Protein AF-A0A5K1A1U6-F1 (afdb_monomer_lite)

Foldseek 3Di:
DQVPDPDRDAFEDDDQPPDDP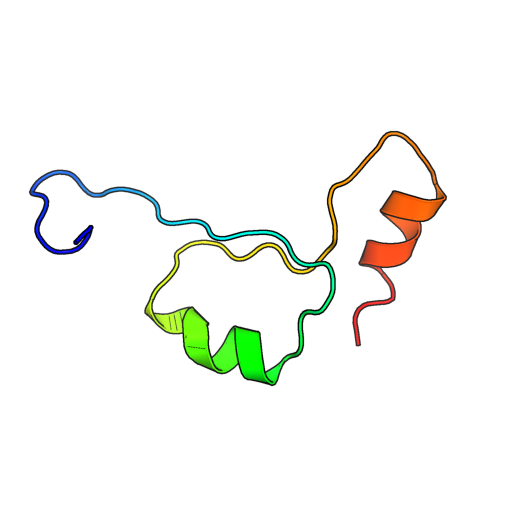VNCVVCVVPHPYYHNAGDDDPDPVRVVVVVVRD

Radius of gyration: 13.8 Å; chains: 1; bounding box: 34×23×30 Å

Organism: NCBI:txid210225

Structure (mmCIF, N/CA/C/O backbone):
data_AF-A0A5K1A1U6-F1
#
_entry.id   AF-A0A5K1A1U6-F1
#
loop_
_atom_site.group_PDB
_atom_site.id
_atom_site.type_symbol
_atom_site.label_atom_id
_atom_site.label_alt_id
_atom_site.label_comp_id
_atom_site.label_asym_id
_atom_site.label_entity_id
_atom_site.label_seq_id
_atom_site.pdbx_PDB_ins_code
_atom_site.Cartn_x
_atom_site.Cartn_y
_atom_site.Cartn_z
_atom_site.occupancy
_atom_site.B_iso_or_equiv
_atom_site.auth_seq_id
_atom_site.auth_comp_id
_atom_site.auth_asym_id
_atom_site.auth_atom_id
_atom_site.pdbx_PDB_model_num
ATOM 1 N N . ILE A 1 1 ? -9.231 -3.062 18.700 1.00 62.38 1 ILE A N 1
ATOM 2 C CA . ILE A 1 1 ? -8.578 -2.038 19.556 1.00 62.38 1 ILE A CA 1
ATOM 3 C C . ILE A 1 1 ? -8.978 -0.623 19.129 1.00 62.38 1 ILE A C 1
ATOM 5 O O . ILE A 1 1 ? -9.603 0.051 19.933 1.00 62.38 1 ILE A O 1
ATOM 9 N N . LEU A 1 2 ? -8.725 -0.187 17.885 1.00 77.88 2 LEU A N 1
ATOM 10 C CA . LEU A 1 2 ? -9.135 1.158 17.428 1.00 77.88 2 LEU A CA 1
ATOM 11 C C . LEU A 1 2 ? -10.649 1.299 17.177 1.00 77.88 2 LEU A C 1
ATOM 13 O O . LEU A 1 2 ? -11.227 2.316 17.530 1.0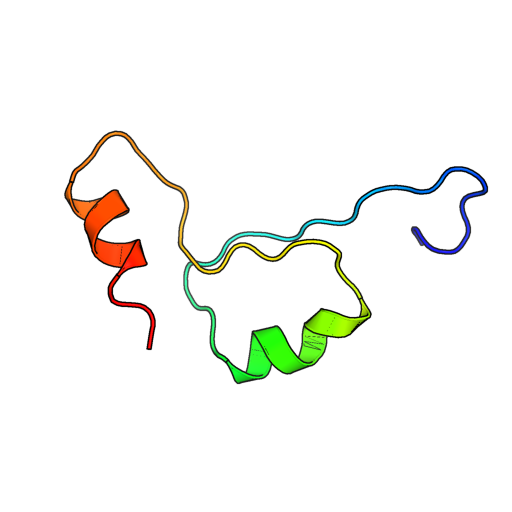0 77.88 2 LEU A O 1
ATOM 17 N N . LYS A 1 3 ? -11.319 0.242 16.691 1.00 74.06 3 LYS A N 1
ATOM 18 C CA . LYS A 1 3 ? -12.781 0.217 16.454 1.00 74.06 3 LYS A CA 1
ATOM 19 C C . LYS A 1 3 ? -13.657 0.424 17.706 1.00 74.06 3 LYS A C 1
ATOM 21 O O . LYS A 1 3 ? -14.852 0.621 17.570 1.00 74.06 3 LYS A O 1
ATOM 26 N N . ALA A 1 4 ? -13.083 0.344 18.909 1.00 77.25 4 ALA A N 1
ATOM 27 C CA . ALA A 1 4 ? -13.805 0.485 20.178 1.00 77.25 4 ALA A CA 1
ATOM 28 C C . ALA A 1 4 ? -13.659 1.888 20.801 1.00 77.25 4 ALA A C 1
ATOM 30 O O . ALA A 1 4 ? -13.979 2.076 21.972 1.00 77.25 4 ALA A O 1
ATOM 31 N N . LYS A 1 5 ? -13.100 2.855 20.062 1.00 82.25 5 LYS A N 1
ATOM 32 C CA . LYS A 1 5 ? -12.920 4.237 20.517 1.00 82.25 5 LYS A CA 1
ATOM 33 C C . LYS A 1 5 ? -14.055 5.108 19.983 1.00 82.25 5 LYS A C 1
ATOM 35 O O . LYS A 1 5 ? -14.412 4.998 18.817 1.00 82.25 5 LYS A O 1
ATOM 40 N N . GLU A 1 6 ? -14.577 5.991 20.829 1.00 88.62 6 GLU A N 1
ATOM 41 C CA . GLU A 1 6 ? -15.617 6.960 20.445 1.00 88.62 6 GLU A CA 1
ATOM 42 C C . GLU A 1 6 ? -15.090 8.040 19.492 1.00 88.62 6 GLU A C 1
ATOM 44 O O . GLU A 1 6 ? -15.841 8.591 18.694 1.00 88.62 6 GLU A O 1
ATOM 49 N N . ASN A 1 7 ? -13.780 8.293 19.524 1.00 90.62 7 ASN A N 1
ATOM 50 C CA . ASN A 1 7 ? -13.112 9.186 18.588 1.00 90.62 7 ASN A CA 1
ATOM 51 C C . ASN A 1 7 ? -12.595 8.371 17.395 1.00 90.62 7 ASN A C 1
ATOM 53 O O . ASN A 1 7 ? -11.784 7.464 17.614 1.00 90.62 7 ASN A O 1
ATOM 57 N N . PRO A 1 8 ? -12.998 8.681 16.149 1.00 90.25 8 PRO A N 1
ATOM 58 C CA . PRO A 1 8 ? -12.409 8.072 14.963 1.00 90.25 8 PRO A CA 1
ATOM 59 C C . PRO A 1 8 ? -10.901 8.340 14.910 1.00 90.25 8 PRO A C 1
ATOM 61 O O . PRO A 1 8 ? -10.465 9.490 14.940 1.00 90.25 8 PRO A O 1
ATOM 64 N N . ILE A 1 9 ? -10.102 7.275 14.832 1.00 92.19 9 ILE A N 1
ATOM 65 C CA . ILE A 1 9 ? -8.641 7.355 14.714 1.00 92.19 9 ILE A CA 1
ATOM 66 C C . ILE A 1 9 ? -8.249 6.811 13.347 1.00 92.19 9 ILE A C 1
ATOM 68 O O . ILE A 1 9 ? -8.578 5.670 13.023 1.00 92.19 9 ILE A O 1
ATOM 72 N N . LEU A 1 10 ? -7.523 7.615 12.571 1.00 92.88 10 LEU A N 1
ATOM 73 C CA . LEU A 1 10 ? -6.941 7.168 11.312 1.00 92.88 10 LEU A CA 1
ATOM 74 C C . LEU A 1 10 ? -5.898 6.086 11.593 1.00 92.88 10 LEU A C 1
ATOM 76 O O . LEU A 1 10 ? -4.962 6.299 12.364 1.00 92.88 10 LEU A O 1
ATOM 80 N N . TYR A 1 11 ? -6.052 4.932 10.951 1.00 93.88 11 TYR A N 1
ATOM 81 C CA . TYR A 1 11 ? -5.140 3.812 11.104 1.00 93.88 11 TYR A CA 1
ATOM 82 C C . TYR A 1 11 ? -4.281 3.629 9.852 1.00 93.88 11 TYR A C 1
ATOM 84 O O . TYR A 1 11 ? -4.784 3.304 8.778 1.00 93.88 11 TYR A O 1
ATOM 92 N N . SER A 1 12 ? -2.977 3.844 10.010 1.00 94.94 12 SER A N 1
ATOM 93 C CA . SER A 1 12 ? -1.959 3.658 8.975 1.00 94.94 12 SER A CA 1
ATOM 94 C C . SER A 1 12 ? -0.935 2.627 9.439 1.00 94.94 12 SER A C 1
ATOM 96 O O . SER A 1 12 ? -0.558 2.641 10.611 1.00 94.94 12 SER A O 1
ATOM 98 N N . ILE A 1 13 ? -0.461 1.767 8.534 1.00 93.56 13 ILE A N 1
ATOM 99 C CA . ILE A 1 13 ? 0.545 0.730 8.836 1.00 93.56 13 ILE A CA 1
ATOM 100 C C . ILE A 1 13 ? 1.766 0.805 7.895 1.00 93.56 13 ILE A C 1
ATOM 102 O O . ILE A 1 13 ? 1.642 1.199 6.733 1.00 93.56 13 ILE A O 1
ATOM 106 N N . SER A 1 14 ? 2.945 0.443 8.414 1.00 93.69 14 SER A N 1
ATOM 107 C CA . SER A 1 14 ? 4.273 0.486 7.764 1.00 93.69 14 SER A CA 1
ATOM 108 C C . SER A 1 14 ? 5.225 -0.551 8.411 1.00 93.69 14 SER A C 1
ATOM 110 O O . SER A 1 14 ? 4.889 -1.042 9.496 1.00 93.69 14 SER A O 1
ATOM 112 N N . PRO A 1 15 ? 6.398 -0.895 7.821 1.00 85.50 15 PRO A N 1
ATOM 113 C CA . PRO A 1 15 ? 6.992 -0.432 6.552 1.00 85.50 15 PRO A CA 1
ATOM 114 C C . PRO A 1 15 ? 6.537 -1.231 5.317 1.00 85.50 15 PRO A C 1
ATOM 116 O O . PRO A 1 15 ? 5.952 -2.304 5.444 1.00 85.50 15 PRO A O 1
ATOM 119 N N . GLY A 1 16 ? 6.842 -0.708 4.122 1.00 84.88 16 GLY A N 1
ATOM 120 C CA . GLY A 1 16 ? 6.543 -1.331 2.829 1.00 84.88 16 GLY A CA 1
ATOM 121 C C . GLY A 1 16 ? 7.775 -1.882 2.093 1.00 84.88 16 GLY A C 1
ATOM 122 O O . GLY A 1 16 ? 7.887 -1.746 0.882 1.00 84.88 16 GLY A O 1
ATOM 123 N N . THR A 1 17 ? 8.736 -2.495 2.787 1.00 81.62 17 THR A N 1
ATOM 124 C CA . THR A 1 17 ? 9.975 -3.006 2.159 1.00 81.62 17 THR A CA 1
ATOM 125 C C . THR A 1 17 ? 9.824 -4.340 1.414 1.00 81.62 17 THR A C 1
ATOM 127 O O . THR A 1 17 ? 10.660 -4.655 0.572 1.00 81.62 17 THR A O 1
ATOM 130 N N . HIS A 1 18 ? 8.779 -5.127 1.696 1.00 84.81 18 HIS A N 1
ATOM 131 C CA . HIS A 1 18 ? 8.555 -6.469 1.119 1.00 84.81 18 HIS A CA 1
ATOM 132 C C . HIS A 1 18 ? 7.075 -6.740 0.847 1.00 84.81 18 HIS A C 1
ATOM 134 O O . HIS A 1 18 ? 6.534 -7.801 1.153 1.00 84.81 18 HIS A O 1
ATOM 140 N N . VAL A 1 19 ? 6.394 -5.719 0.357 1.00 87.62 19 VAL A N 1
ATOM 141 C CA . VAL A 1 19 ? 4.949 -5.735 0.156 1.00 87.62 19 VAL A CA 1
ATOM 142 C C . VAL A 1 19 ? 4.613 -6.556 -1.072 1.00 87.62 19 VAL A C 1
ATOM 144 O O . VAL A 1 19 ? 5.302 -6.479 -2.084 1.00 87.62 19 VAL A O 1
ATOM 147 N N . THR A 1 20 ? 3.525 -7.312 -0.996 1.00 88.62 20 THR A N 1
ATOM 148 C CA . THR A 1 20 ? 2.919 -7.960 -2.159 1.00 88.62 20 THR A CA 1
ATOM 149 C C . THR A 1 20 ? 1.473 -7.498 -2.305 1.00 88.62 20 THR A C 1
ATOM 151 O O . THR A 1 20 ? 0.840 -7.094 -1.323 1.00 88.62 20 THR A O 1
ATOM 154 N N . LEU A 1 21 ? 0.914 -7.607 -3.515 1.00 87.00 21 LEU A N 1
ATOM 155 C CA . LEU A 1 21 ? -0.508 -7.330 -3.758 1.00 87.00 21 LEU A CA 1
ATOM 156 C C . LEU A 1 21 ? -1.419 -8.160 -2.836 1.00 87.00 21 LEU A C 1
ATOM 158 O O . LEU A 1 21 ? -2.414 -7.655 -2.323 1.00 87.00 21 LEU A O 1
ATOM 162 N N . GLU A 1 22 ? -1.0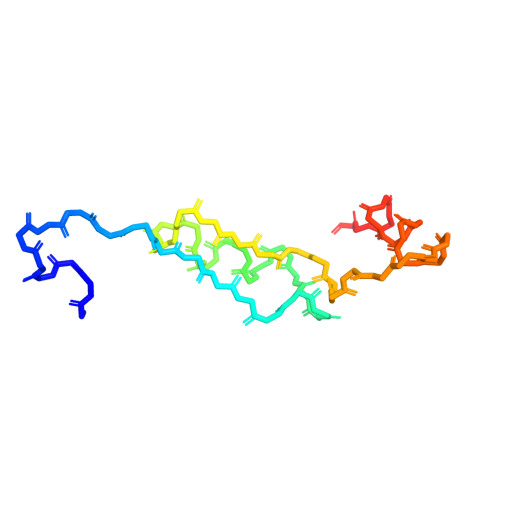46 -9.409 -2.542 1.00 92.56 22 GLU A N 1
ATOM 163 C CA . GLU A 1 22 ? -1.797 -10.279 -1.629 1.00 92.56 22 GLU A CA 1
ATOM 164 C C . GLU A 1 22 ? -1.851 -9.716 -0.196 1.00 92.56 22 GLU A C 1
ATOM 166 O O . GLU A 1 22 ? -2.873 -9.826 0.483 1.00 92.56 22 GLU A O 1
ATOM 171 N N . MET A 1 23 ? -0.770 -9.090 0.282 1.00 91.81 23 MET A N 1
ATOM 172 C CA . MET A 1 23 ? -0.763 -8.440 1.597 1.00 91.81 23 MET A CA 1
ATOM 173 C C . MET A 1 23 ? -1.697 -7.230 1.622 1.00 91.81 23 MET A C 1
ATOM 175 O O . MET A 1 23 ? -2.451 -7.079 2.583 1.00 91.81 23 MET A O 1
ATOM 179 N N . ALA A 1 24 ? -1.690 -6.411 0.565 1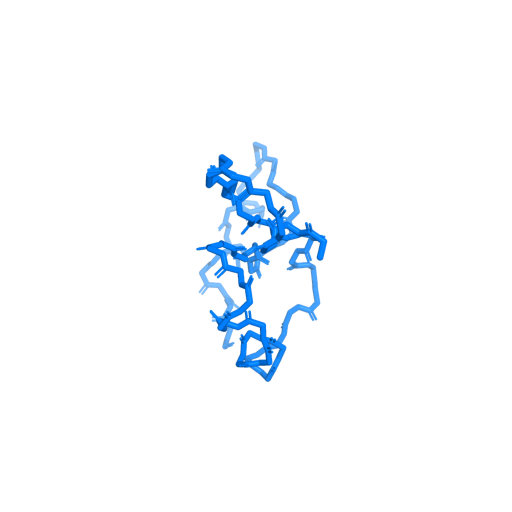.00 90.38 24 ALA A N 1
ATOM 180 C CA . ALA A 1 24 ? -2.582 -5.259 0.439 1.00 90.38 24 ALA A CA 1
ATOM 181 C C . ALA A 1 24 ? -4.059 -5.687 0.455 1.00 90.38 24 ALA A C 1
ATOM 183 O O . ALA A 1 24 ? -4.861 -5.132 1.209 1.00 90.38 24 ALA A O 1
ATOM 184 N N . GLU A 1 25 ? -4.401 -6.741 -0.289 1.00 93.44 25 GLU A N 1
ATOM 185 C CA . GLU A 1 25 ? -5.751 -7.310 -0.314 1.00 93.44 25 GLU A CA 1
ATOM 186 C C . GLU A 1 25 ? -6.224 -7.784 1.067 1.00 93.44 25 GLU A C 1
ATOM 188 O O . GLU A 1 25 ? -7.381 -7.574 1.431 1.00 93.44 25 GLU A O 1
ATOM 193 N N . LYS A 1 26 ? -5.326 -8.353 1.882 1.00 94.19 26 LYS A N 1
ATOM 194 C CA . LYS A 1 26 ? -5.647 -8.814 3.243 1.00 94.19 26 LYS A CA 1
ATOM 195 C C . LYS A 1 26 ? -5.906 -7.678 4.235 1.00 94.19 26 LYS A C 1
ATOM 197 O O . LYS A 1 26 ? -6.600 -7.900 5.226 1.00 94.19 26 LYS A O 1
ATOM 202 N N . VAL A 1 27 ? -5.339 -6.489 4.016 1.00 93.00 27 VAL A N 1
ATOM 203 C CA . VAL A 1 27 ? -5.404 -5.377 4.987 1.00 93.00 27 VAL A CA 1
ATOM 204 C C . VAL A 1 27 ? -6.331 -4.236 4.571 1.00 93.00 27 VAL A C 1
ATOM 206 O O . VAL A 1 27 ? -6.687 -3.431 5.431 1.00 93.00 27 VAL A O 1
ATOM 209 N N . LYS A 1 28 ? -6.765 -4.166 3.303 1.00 93.44 28 LYS A N 1
ATOM 210 C CA . LYS A 1 28 ? -7.512 -3.020 2.744 1.00 93.44 28 LYS A CA 1
ATOM 211 C C . LYS A 1 28 ? -8.789 -2.637 3.503 1.00 93.44 28 LYS A C 1
ATOM 213 O O . LYS A 1 28 ? -9.135 -1.466 3.553 1.00 93.44 28 LYS A O 1
ATOM 218 N N . GLU A 1 29 ? -9.479 -3.598 4.121 1.00 94.56 29 GLU A N 1
ATOM 219 C CA . GLU A 1 29 ? -10.704 -3.336 4.902 1.00 94.56 29 GLU A CA 1
ATOM 220 C C . GLU A 1 29 ? -10.424 -2.917 6.356 1.00 94.56 29 GLU A C 1
ATOM 222 O O . GLU A 1 29 ? -11.327 -2.515 7.095 1.00 94.56 29 GLU A O 1
ATOM 227 N N . ALA A 1 30 ? -9.175 -3.055 6.803 1.00 93.25 30 ALA A N 1
ATOM 228 C CA . ALA A 1 30 ? -8.773 -2.823 8.183 1.00 93.25 30 ALA A CA 1
ATOM 229 C C . ALA A 1 30 ? -8.071 -1.477 8.389 1.00 93.25 30 ALA A C 1
ATOM 231 O O . ALA A 1 30 ? -8.107 -0.965 9.509 1.00 93.25 30 ALA A O 1
ATOM 232 N N . VAL A 1 31 ? -7.437 -0.921 7.353 1.00 94.50 31 VAL A N 1
ATOM 233 C CA . VAL A 1 31 ? -6.584 0.275 7.435 1.00 94.50 31 VAL A CA 1
ATOM 234 C C . VAL A 1 31 ? -7.108 1.402 6.552 1.00 94.50 31 VAL A C 1
ATOM 236 O O . VAL A 1 31 ? -7.758 1.167 5.541 1.00 94.50 31 VAL A O 1
ATOM 239 N N . ASN A 1 32 ? -6.797 2.642 6.918 1.00 95.38 32 ASN A N 1
ATOM 240 C CA . ASN A 1 32 ? -7.051 3.807 6.073 1.00 95.38 32 ASN A CA 1
ATOM 241 C C . ASN A 1 32 ? -5.915 4.040 5.075 1.00 95.38 32 ASN A C 1
ATOM 243 O O . ASN A 1 32 ? -6.155 4.545 3.984 1.00 95.38 32 ASN A O 1
ATOM 247 N N . MET A 1 33 ? -4.682 3.709 5.466 1.00 95.69 33 MET A N 1
ATOM 248 C CA . MET A 1 33 ? -3.490 3.863 4.637 1.00 95.69 33 MET A CA 1
ATOM 249 C C . MET A 1 33 ? -2.527 2.699 4.862 1.00 95.69 33 MET A C 1
ATOM 251 O O . MET A 1 33 ? -2.412 2.165 5.969 1.00 95.69 33 MET A O 1
ATOM 255 N N . TYR A 1 34 ? -1.801 2.344 3.809 1.00 93.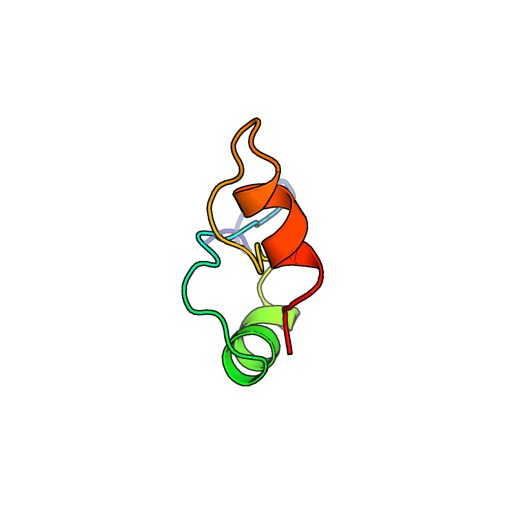56 34 TYR A N 1
ATOM 256 C CA . TYR A 1 34 ? -0.773 1.315 3.829 1.00 93.56 34 TYR A CA 1
ATOM 257 C C . TYR A 1 34 ? 0.431 1.798 3.024 1.00 93.56 34 TYR A C 1
ATOM 259 O O . TYR A 1 34 ? 0.280 2.170 1.862 1.00 93.56 34 TYR A O 1
ATOM 267 N N . ARG A 1 35 ? 1.620 1.828 3.636 1.00 93.44 35 ARG A N 1
ATOM 268 C CA . ARG A 1 35 ? 2.850 2.173 2.915 1.00 93.44 35 ARG A CA 1
ATOM 269 C C . ARG A 1 35 ? 3.277 0.993 2.037 1.00 93.44 35 ARG A C 1
ATOM 271 O O . ARG A 1 35 ? 3.510 -0.096 2.555 1.00 93.44 35 ARG A O 1
ATOM 278 N N . VAL A 1 36 ? 3.399 1.237 0.732 1.00 90.75 36 VAL A N 1
ATOM 279 C CA . VAL A 1 36 ? 3.767 0.222 -0.273 1.00 90.75 36 VAL A CA 1
ATOM 280 C C . VAL A 1 36 ? 5.257 0.222 -0.642 1.00 90.75 36 VAL A C 1
ATOM 282 O O . VAL A 1 36 ? 5.720 -0.704 -1.290 1.00 90.75 36 VAL A O 1
ATOM 285 N N . THR A 1 37 ? 6.015 1.227 -0.207 1.00 90.56 37 THR A N 1
ATOM 286 C CA . THR A 1 37 ? 7.467 1.350 -0.406 1.00 90.56 37 THR A CA 1
ATOM 287 C C . THR A 1 37 ? 8.221 1.271 0.923 1.00 90.56 37 THR A C 1
ATOM 289 O O . THR A 1 37 ? 7.634 1.326 2.010 1.00 90.56 37 THR A O 1
ATOM 292 N N . GLY A 1 38 ? 9.548 1.152 0.859 1.00 90.31 38 GLY A N 1
ATOM 293 C CA . GLY A 1 38 ? 10.402 1.356 2.026 1.00 90.31 38 GLY A CA 1
ATOM 294 C C . GLY A 1 38 ? 10.303 2.772 2.607 1.00 90.31 38 GLY A C 1
ATOM 295 O O . GLY A 1 38 ? 9.476 3.596 2.204 1.00 90.31 38 GLY A O 1
ATOM 296 N N . ASP A 1 39 ? 11.144 3.047 3.598 1.00 92.31 39 ASP A N 1
ATOM 297 C CA . ASP A 1 39 ? 11.316 4.420 4.063 1.00 92.31 39 ASP A CA 1
ATOM 298 C C . ASP A 1 39 ? 11.991 5.250 2.972 1.00 92.31 39 ASP A C 1
ATOM 300 O O . ASP A 1 39 ? 12.934 4.796 2.323 1.00 92.31 39 ASP A O 1
ATOM 304 N N . ASP A 1 40 ? 11.505 6.474 2.800 1.00 91.19 40 ASP A N 1
ATOM 305 C CA . ASP A 1 40 ? 12.006 7.390 1.787 1.00 91.19 40 ASP A CA 1
ATOM 306 C C . ASP A 1 40 ? 13.085 8.292 2.370 1.00 91.19 40 ASP A C 1
ATOM 308 O O . ASP A 1 40 ? 12.928 8.846 3.462 1.00 91.19 40 ASP A O 1
ATOM 312 N N . TRP A 1 41 ? 14.145 8.483 1.594 1.00 94.19 41 TRP A N 1
ATOM 313 C CA . TRP A 1 41 ? 15.187 9.469 1.851 1.00 94.19 41 TRP A CA 1
ATOM 314 C C . TRP A 1 41 ? 15.346 10.396 0.647 1.00 94.19 41 TRP A C 1
ATOM 316 O O . TRP A 1 41 ? 14.769 10.176 -0.418 1.00 94.19 41 TRP A O 1
ATOM 326 N N . ASP A 1 42 ? 16.134 11.454 0.812 1.00 96.56 42 ASP A N 1
ATOM 327 C CA . ASP A 1 42 ? 16.435 12.473 -0.195 1.00 96.56 42 ASP A CA 1
ATOM 328 C C . ASP A 1 42 ? 17.414 11.971 -1.272 1.00 96.56 42 ASP A C 1
ATOM 330 O O . ASP A 1 42 ? 18.369 12.644 -1.659 1.00 96.56 42 ASP A O 1
ATOM 334 N N . SER A 1 43 ? 17.161 10.768 -1.791 1.00 96.75 43 SER A N 1
ATOM 335 C CA . SER A 1 43 ? 17.947 10.137 -2.841 1.00 96.75 43 SER A CA 1
ATOM 336 C C . SER A 1 43 ? 17.078 9.761 -4.039 1.00 96.75 43 SER A C 1
ATOM 338 O O . SER A 1 43 ? 15.934 9.322 -3.915 1.00 96.75 43 SER A O 1
ATOM 340 N N . TRP A 1 44 ? 17.654 9.882 -5.237 1.00 95.31 44 TRP A N 1
ATOM 341 C CA . TRP A 1 44 ? 16.987 9.439 -6.463 1.00 95.31 44 TRP A CA 1
ATOM 342 C C . TRP A 1 44 ? 16.649 7.946 -6.430 1.00 95.31 44 TRP A C 1
ATOM 344 O O . TRP A 1 44 ? 15.633 7.532 -6.978 1.00 95.31 44 TRP A O 1
ATOM 354 N N . ARG A 1 45 ? 17.490 7.136 -5.774 1.00 92.75 45 ARG A N 1
ATOM 355 C CA . ARG A 1 45 ? 17.281 5.691 -5.665 1.00 92.75 45 ARG A CA 1
ATOM 356 C C . ARG A 1 45 ? 15.985 5.375 -4.923 1.00 92.75 45 ARG A C 1
ATOM 358 O O . ARG A 1 45 ? 15.247 4.504 -5.371 1.00 92.75 45 ARG A O 1
ATOM 365 N N . ASP A 1 46 ? 15.719 6.080 -3.826 1.00 92.00 46 ASP A N 1
ATOM 366 C CA . ASP A 1 46 ? 14.521 5.842 -3.020 1.00 92.00 46 ASP A CA 1
ATOM 367 C C . ASP A 1 46 ? 13.264 6.308 -3.769 1.00 92.00 46 ASP A C 1
ATOM 369 O O . ASP A 1 46 ? 12.279 5.581 -3.792 1.00 92.00 46 ASP A O 1
ATOM 373 N N . LEU A 1 47 ? 13.325 7.427 -4.508 1.00 92.12 47 LEU A N 1
ATOM 374 C CA . LEU A 1 47 ? 12.224 7.873 -5.376 1.00 92.12 47 LEU A CA 1
ATOM 375 C C . LEU A 1 47 ? 11.955 6.913 -6.546 1.00 92.12 47 LEU A C 1
ATOM 377 O O . LEU A 1 47 ? 10.803 6.602 -6.838 1.00 92.12 47 LEU A O 1
ATOM 381 N N . ALA A 1 48 ? 13.001 6.446 -7.231 1.00 92.94 48 ALA A N 1
ATOM 382 C CA . ALA A 1 48 ? 12.858 5.579 -8.399 1.00 92.94 48 ALA A CA 1
ATOM 383 C C . ALA A 1 48 ? 12.117 4.272 -8.064 1.00 92.94 48 ALA 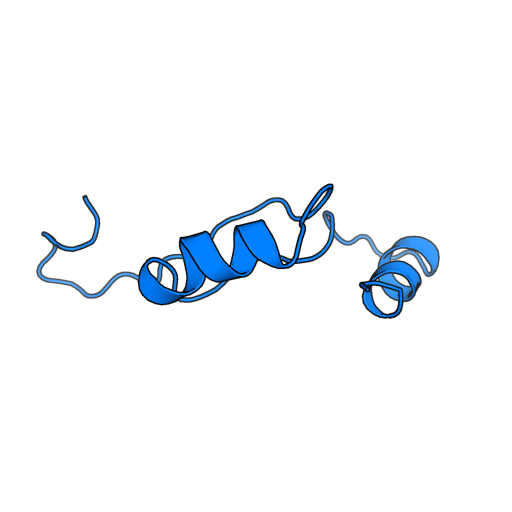A C 1
ATOM 385 O O . ALA A 1 48 ? 11.326 3.795 -8.875 1.00 92.94 48 ALA A O 1
ATOM 386 N N . PHE A 1 49 ? 12.305 3.740 -6.852 1.00 89.06 49 PHE A N 1
ATOM 387 C CA . PHE A 1 49 ? 11.645 2.516 -6.393 1.00 89.06 49 PHE A CA 1
ATOM 388 C C . PHE A 1 49 ? 10.111 2.632 -6.313 1.00 89.06 49 PHE A C 1
ATOM 390 O O . PHE A 1 49 ? 9.421 1.626 -6.428 1.00 89.06 49 PHE A O 1
ATOM 397 N N . HIS A 1 50 ? 9.546 3.842 -6.186 1.00 89.06 50 HIS A N 1
ATOM 398 C CA . HIS A 1 50 ? 8.083 4.043 -6.167 1.00 89.06 50 HIS A CA 1
ATOM 399 C C . HIS A 1 50 ? 7.420 3.657 -7.485 1.00 89.06 50 HIS A C 1
ATOM 401 O O . HIS A 1 50 ? 6.241 3.313 -7.505 1.00 89.06 50 HIS A O 1
ATOM 407 N N . PHE A 1 51 ? 8.170 3.736 -8.583 1.00 90.25 51 PHE A N 1
ATOM 408 C CA . PHE A 1 51 ? 7.674 3.478 -9.930 1.00 90.25 51 PHE A CA 1
ATOM 409 C C . PHE A 1 51 ? 7.927 2.039 -10.396 1.00 90.25 51 PHE A C 1
ATOM 411 O O . PHE A 1 51 ? 7.443 1.668 -11.461 1.00 90.25 51 PHE A O 1
ATOM 418 N N . ASP A 1 52 ? 8.655 1.240 -9.610 1.00 83.38 52 ASP A N 1
ATOM 419 C CA . ASP A 1 52 ? 9.001 -0.160 -9.906 1.00 83.38 52 ASP A CA 1
ATOM 420 C C . ASP A 1 52 ? 8.212 -1.154 -9.028 1.00 83.38 52 ASP A C 1
ATOM 422 O O . ASP A 1 52 ? 8.583 -2.316 -8.867 1.00 83.38 52 ASP A O 1
ATOM 426 N N . ILE A 1 53 ? 7.111 -0.696 -8.422 1.00 70.25 53 ILE A N 1
ATOM 427 C CA . ILE A 1 53 ? 6.189 -1.568 -7.689 1.00 70.25 53 ILE A CA 1
ATOM 428 C C . ILE A 1 53 ? 5.281 -2.285 -8.693 1.00 70.25 53 ILE A C 1
ATOM 430 O O . ILE A 1 53 ? 4.470 -1.645 -9.365 1.00 70.25 53 ILE A O 1
ATOM 434 N N . ALA A 1 54 ? 5.446 -3.608 -8.779 1.00 58.38 54 ALA A N 1
ATOM 435 C CA . ALA A 1 54 ? 4.695 -4.522 -9.646 1.00 58.38 54 ALA A CA 1
ATOM 436 C C . ALA A 1 54 ? 3.352 -4.979 -9.052 1.00 58.38 54 ALA A C 1
ATOM 438 O O . ALA A 1 54 ? 3.274 -5.193 -7.818 1.00 58.38 54 ALA A O 1
#

pLDDT: mean 88.92, std 7.89, range [58.38, 96.75]

InterPro domains:
  IPR013785 Aldolase-type TIM barrel [G3DSA:3.20.20.70] (1-54)

Secondary structure (DSSP, 8-state):
-GGG-SS----EE---SS--HHHHHHHTTT-SEE--S----SSHHHHHGGG---

Sequence (54 aa):
ILKAKENPILYSISPGTHVTLEMAEKVKEAVNMYRVTGDDWDSWRDLAFHFDIA